Protein AF-A0A0A9GS59-F1 (afdb_monomer_lite)

Sequence (61 aa):
MIDQRRLITEGVSIPVIGNADNGYGNCMNVKRTLKGFINAGFAGMILEDQVIREIVSKENE

Secondary structure (DSSP, 8-state):
-HHHHHHHHHT-SS--EEE-TT-SSSHHHHHHHHHHHHHTT-SEEE---PPP---------

Foldseek 3Di:
DLVVLLVVQVVDPDAAEEECEQQPDDPVSVVVSVVSCVVSNHPYYDHDPDDDDDPPPPPDD

pLDDT: mean 88.3, std 14.72, range [43.69, 98.0]

InterPro domains:
  IPR015813 Pyruvate/Phosphoenolpyruvate kinase-like domain superfamily [SSF51621] (1-52)
  IPR040442 Pyruvate kinase-like domain superfamily [G3DSA:3.20.20.60] (1-60)

Organism: Arundo donax (NCBI:txid35708)

Structure (mmCIF, N/CA/C/O backbone):
data_AF-A0A0A9GS59-F1
#
_entry.id   AF-A0A0A9GS59-F1
#
loop_
_atom_site.group_PDB
_atom_site.id
_atom_site.type_symbol
_atom_site.label_atom_id
_atom_site.label_alt_id
_atom_site.label_comp_id
_atom_site.label_asym_id
_atom_site.label_entity_id
_atom_site.label_seq_id
_atom_site.pdbx_PDB_ins_code
_atom_site.Cartn_x
_atom_site.Cartn_y
_atom_site.Cartn_z
_atom_site.occupancy
_atom_site.B_iso_or_equiv
_atom_site.auth_seq_id
_atom_site.auth_comp_id
_atom_site.auth_asym_id
_atom_site.auth_atom_id
_atom_site.pdbx_PDB_model_num
ATOM 1 N N . MET A 1 1 ? 5.697 10.133 2.047 1.00 68.62 1 MET A N 1
ATOM 2 C CA . MET A 1 1 ? 4.397 9.549 1.640 1.00 68.62 1 MET A CA 1
ATOM 3 C C . MET A 1 1 ? 3.966 8.373 2.518 1.00 68.62 1 MET A C 1
ATOM 5 O O . MET A 1 1 ? 2.830 8.377 2.965 1.00 68.62 1 MET A O 1
ATOM 9 N N . ILE A 1 2 ? 4.828 7.382 2.794 1.00 77.50 2 ILE A N 1
ATOM 10 C CA . ILE A 1 2 ? 4.464 6.227 3.647 1.00 77.50 2 ILE A CA 1
ATOM 11 C C . ILE A 1 2 ? 4.107 6.637 5.089 1.00 77.50 2 ILE A C 1
ATOM 13 O O . ILE A 1 2 ? 3.129 6.131 5.626 1.00 77.50 2 ILE A O 1
ATOM 17 N N . ASP A 1 3 ? 4.815 7.601 5.681 1.00 82.31 3 ASP A N 1
ATOM 18 C CA . ASP A 1 3 ? 4.525 8.029 7.061 1.00 82.31 3 ASP A CA 1
ATOM 19 C C . ASP A 1 3 ? 3.147 8.695 7.191 1.00 82.31 3 ASP A C 1
ATOM 21 O O . ASP A 1 3 ? 2.379 8.378 8.092 1.00 82.31 3 ASP A O 1
ATOM 25 N N . GLN A 1 4 ? 2.779 9.548 6.229 1.00 84.56 4 GLN A N 1
ATOM 26 C CA . GLN A 1 4 ? 1.432 10.132 6.159 1.00 84.56 4 GLN A CA 1
ATOM 27 C C . GLN A 1 4 ? 0.357 9.059 5.963 1.00 84.56 4 GLN A C 1
ATOM 29 O O . GLN A 1 4 ? -0.694 9.104 6.591 1.00 84.56 4 GLN A O 1
ATOM 34 N N . ARG A 1 5 ? 0.641 8.073 5.108 1.00 86.88 5 ARG A N 1
ATOM 35 C CA . ARG A 1 5 ? -0.224 6.917 4.863 1.00 86.88 5 ARG A CA 1
ATOM 36 C C . ARG A 1 5 ? -0.495 6.137 6.160 1.00 86.88 5 ARG A C 1
ATOM 38 O O . ARG A 1 5 ? -1.637 5.757 6.387 1.00 86.88 5 ARG A O 1
ATOM 45 N N . ARG A 1 6 ? 0.509 5.973 7.027 1.00 93.00 6 ARG A N 1
ATOM 46 C CA . ARG A 1 6 ? 0.365 5.306 8.331 1.00 93.00 6 ARG A CA 1
ATOM 47 C C . ARG A 1 6 ? -0.533 6.072 9.306 1.00 93.00 6 ARG A C 1
ATOM 49 O O . ARG A 1 6 ? -1.359 5.473 9.977 1.00 93.00 6 ARG A O 1
ATOM 56 N N . LEU A 1 7 ? -0.418 7.399 9.344 1.00 95.62 7 LEU A N 1
ATOM 57 C CA . LEU A 1 7 ? -1.275 8.226 10.202 1.00 95.62 7 LEU A CA 1
ATOM 58 C C . LEU A 1 7 ? -2.762 8.097 9.836 1.00 95.62 7 LEU A C 1
ATOM 60 O O . LEU A 1 7 ? -3.619 8.139 10.713 1.00 95.62 7 LEU A O 1
ATOM 64 N N . ILE A 1 8 ? -3.072 7.926 8.547 1.00 95.38 8 ILE A N 1
ATOM 6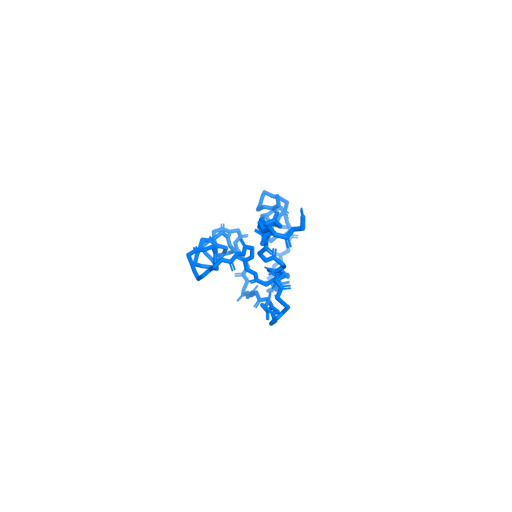5 C CA . ILE A 1 8 ? -4.452 7.747 8.078 1.00 95.38 8 ILE A CA 1
ATOM 66 C C . ILE A 1 8 ? -5.022 6.413 8.566 1.00 95.38 8 ILE A C 1
ATOM 68 O O . ILE A 1 8 ? -6.127 6.383 9.098 1.00 95.38 8 ILE A O 1
ATOM 72 N N . THR A 1 9 ? -4.282 5.318 8.391 1.00 97.25 9 THR A N 1
ATOM 73 C CA . THR A 1 9 ? -4.737 3.968 8.760 1.00 97.25 9 THR A CA 1
ATOM 74 C C . THR A 1 9 ? -4.799 3.763 10.272 1.00 97.25 9 THR A C 1
ATOM 76 O O . THR A 1 9 ? -5.678 3.051 10.739 1.00 97.25 9 THR A O 1
ATOM 79 N N . GLU A 1 10 ? -3.928 4.414 11.049 1.00 97.00 10 GLU A N 1
ATOM 80 C CA . GLU A 1 10 ? -4.000 4.424 12.519 1.00 97.00 10 GLU A CA 1
ATOM 81 C C . GLU A 1 10 ? -5.169 5.277 13.046 1.00 97.00 10 GLU A C 1
ATOM 83 O O . GLU A 1 10 ? -5.639 5.063 14.163 1.00 97.00 10 GLU A O 1
ATOM 88 N N . GLY A 1 11 ? -5.661 6.232 12.250 1.00 97.56 11 GLY A N 1
ATOM 89 C CA . GLY A 1 11 ? -6.747 7.137 12.627 1.00 97.56 11 GLY A CA 1
ATOM 90 C C . GLY A 1 11 ? -8.162 6.588 12.423 1.00 97.56 11 GLY A C 1
ATOM 91 O O . GLY A 1 11 ? -9.119 7.216 12.878 1.00 97.56 11 GLY A O 1
ATOM 92 N N . VAL A 1 12 ? -8.330 5.451 11.739 1.00 97.25 12 VAL A N 1
ATOM 93 C CA . VAL A 1 12 ? -9.649 4.888 11.406 1.00 97.25 12 VAL A CA 1
ATOM 94 C C . VAL A 1 12 ? -9.698 3.378 11.618 1.00 97.25 12 VAL A C 1
ATOM 96 O O . VAL A 1 12 ? -8.698 2.682 11.501 1.00 97.25 12 VAL A O 1
ATOM 99 N N . SER A 1 13 ? -10.890 2.847 11.891 1.00 97.38 13 SER A N 1
ATOM 100 C CA . SER A 1 13 ? -11.126 1.400 12.023 1.00 97.38 13 SER A CA 1
ATOM 101 C C . SER A 1 13 ? -11.650 0.736 10.744 1.00 97.38 13 SER A C 1
ATOM 103 O O . SER A 1 13 ? -11.828 -0.482 10.712 1.00 97.38 13 SER A O 1
ATOM 105 N N . ILE A 1 14 ? -11.927 1.520 9.698 1.00 97.69 14 ILE A N 1
ATOM 106 C CA . ILE A 1 14 ? -12.423 1.022 8.409 1.00 97.69 14 ILE A CA 1
ATOM 107 C C . ILE A 1 14 ? -11.268 0.714 7.441 1.00 97.69 14 ILE A C 1
ATOM 109 O O . ILE A 1 14 ? -10.212 1.341 7.535 1.00 97.69 14 ILE A O 1
ATOM 113 N N . PRO A 1 15 ? -11.452 -0.209 6.476 1.00 98.00 15 PRO A N 1
ATOM 114 C CA . PRO A 1 15 ? -10.446 -0.486 5.456 1.00 98.00 15 PRO A CA 1
ATOM 115 C C . PRO A 1 15 ? -10.099 0.756 4.628 1.00 98.00 15 PRO A C 1
ATOM 117 O O . PRO A 1 15 ? -10.987 1.452 4.137 1.00 98.00 15 PRO A O 1
ATOM 120 N N . VAL A 1 16 ? -8.802 0.989 4.418 1.00 97.50 16 VAL A N 1
ATOM 121 C CA . VAL A 1 16 ? -8.298 2.100 3.599 1.00 97.50 16 VAL A CA 1
ATOM 122 C C . VAL A 1 16 ? -7.629 1.554 2.340 1.00 97.50 16 VAL A C 1
ATOM 124 O O . VAL A 1 16 ? -6.765 0.677 2.412 1.00 97.50 16 VAL A O 1
ATOM 127 N N . ILE A 1 17 ? -8.016 2.094 1.185 1.00 97.50 17 ILE A N 1
ATOM 128 C CA . ILE A 1 17 ? -7.382 1.846 -0.115 1.00 97.50 17 ILE A CA 1
ATOM 129 C C . ILE A 1 17 ? -6.628 3.115 -0.512 1.00 97.50 17 ILE A C 1
ATOM 131 O O . ILE A 1 17 ? -7.170 4.213 -0.399 1.00 97.50 17 ILE A O 1
ATOM 135 N N . GLY A 1 18 ? -5.380 2.982 -0.959 1.00 95.50 18 GLY A N 1
ATOM 136 C CA . GLY A 1 18 ? -4.557 4.133 -1.340 1.00 95.50 18 GLY A CA 1
ATOM 137 C C . GLY A 1 18 ? -4.161 4.120 -2.811 1.00 95.50 18 GLY A C 1
ATOM 138 O O . GLY A 1 18 ? -4.021 3.056 -3.409 1.00 95.50 18 GLY A O 1
ATOM 139 N N . ASN A 1 19 ? -3.924 5.303 -3.376 1.00 95.38 19 ASN A N 1
ATOM 140 C CA . ASN A 1 19 ? -3.375 5.432 -4.723 1.00 95.38 19 ASN A CA 1
ATOM 141 C C . ASN A 1 19 ? -1.850 5.201 -4.705 1.00 95.38 19 ASN A C 1
ATOM 143 O O . ASN A 1 19 ? -1.136 5.878 -3.953 1.00 95.38 19 ASN A O 1
ATOM 147 N N . ALA A 1 20 ? -1.373 4.223 -5.480 1.00 95.31 20 ALA A N 1
ATOM 148 C CA . ALA A 1 20 ? 0.041 3.908 -5.683 1.00 95.31 20 ALA A CA 1
ATOM 149 C C . ALA A 1 20 ? 0.606 4.487 -6.995 1.00 95.31 20 ALA A C 1
ATOM 151 O O . ALA A 1 20 ? 1.714 4.109 -7.386 1.00 95.31 20 ALA A O 1
ATOM 152 N N . ASP A 1 21 ? -0.137 5.383 -7.647 1.00 94.44 21 ASP A N 1
ATOM 153 C CA . ASP A 1 21 ? 0.099 5.875 -9.001 1.00 94.44 21 ASP A CA 1
ATOM 154 C C . ASP A 1 21 ? 0.325 4.667 -9.927 1.00 94.44 21 ASP A C 1
ATOM 156 O O . ASP A 1 21 ? -0.399 3.674 -9.858 1.00 94.44 21 ASP A O 1
ATOM 160 N N . ASN A 1 22 ? 1.384 4.668 -10.724 1.00 93.81 22 ASN A N 1
ATOM 161 C CA . ASN A 1 22 ? 1.786 3.518 -11.534 1.00 93.81 22 ASN A CA 1
ATOM 162 C C . ASN A 1 22 ? 2.864 2.631 -10.883 1.00 93.81 22 ASN A C 1
ATOM 164 O O . ASN A 1 22 ? 3.549 1.855 -11.550 1.00 93.81 22 ASN A O 1
ATOM 168 N N . GLY A 1 23 ? 3.074 2.760 -9.571 1.00 93.44 23 GLY A N 1
ATOM 169 C CA . GLY A 1 23 ? 4.058 1.967 -8.836 1.00 93.44 23 GLY A CA 1
ATOM 170 C C . GLY A 1 23 ? 5.483 2.526 -8.843 1.00 93.44 23 GLY A C 1
ATOM 171 O O . GLY A 1 23 ? 6.392 1.847 -8.356 1.00 93.44 23 GLY A O 1
ATOM 172 N N . TYR A 1 24 ? 5.663 3.774 -9.292 1.00 91.25 24 TYR A N 1
ATOM 173 C CA . TYR A 1 24 ? 6.889 4.576 -9.153 1.00 91.25 24 TYR A CA 1
ATOM 174 C C . TYR A 1 24 ? 8.122 3.998 -9.861 1.00 91.25 24 TYR A C 1
ATOM 176 O O . TYR A 1 24 ? 9.232 4.039 -9.321 1.00 91.25 24 TYR A O 1
ATOM 184 N N . GLY A 1 25 ? 7.937 3.448 -11.061 1.00 90.00 25 GLY A N 1
ATOM 185 C CA . GLY A 1 25 ? 9.025 2.956 -11.903 1.00 90.00 25 GLY A CA 1
ATOM 186 C C . GLY A 1 25 ? 8.747 1.559 -12.438 1.00 90.00 25 GLY A C 1
ATOM 187 O O . GLY A 1 25 ? 7.684 1.297 -12.988 1.00 90.00 25 GLY A O 1
ATOM 188 N N . ASN A 1 26 ? 9.717 0.660 -12.295 1.00 91.94 26 ASN A N 1
A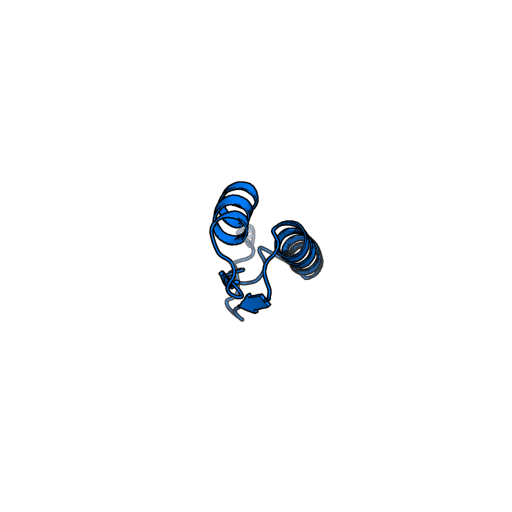TOM 189 C CA . ASN A 1 26 ? 9.616 -0.700 -12.817 1.00 91.94 26 ASN A CA 1
ATOM 190 C C . ASN A 1 26 ? 8.989 -1.672 -11.796 1.00 91.94 26 ASN A C 1
ATOM 192 O O . ASN A 1 26 ? 8.628 -1.309 -10.675 1.00 91.94 26 ASN A O 1
ATOM 196 N N . CYS A 1 27 ? 8.919 -2.957 -12.147 1.00 94.50 27 CYS A N 1
ATOM 197 C CA . CYS A 1 27 ? 8.347 -4.004 -11.295 1.00 94.50 27 CYS A CA 1
ATOM 198 C C . CYS A 1 27 ? 8.989 -4.105 -9.893 1.00 94.50 27 CYS A C 1
ATOM 200 O O . CYS A 1 27 ? 8.323 -4.489 -8.927 1.00 94.50 27 CYS A O 1
ATOM 202 N N . MET A 1 28 ? 10.270 -3.752 -9.741 1.00 96.19 28 MET A N 1
ATOM 203 C CA . MET A 1 28 ? 10.932 -3.735 -8.432 1.00 96.19 28 MET A CA 1
ATOM 204 C C . MET A 1 28 ? 10.434 -2.577 -7.566 1.00 96.19 28 MET A C 1
ATOM 206 O O . MET A 1 28 ? 10.243 -2.760 -6.358 1.00 96.19 28 MET A O 1
ATOM 210 N N . ASN A 1 29 ? 10.162 -1.418 -8.172 1.00 95.06 29 ASN A N 1
ATOM 211 C CA . ASN A 1 29 ? 9.512 -0.297 -7.501 1.00 95.06 29 ASN A CA 1
ATOM 212 C C . ASN A 1 29 ? 8.094 -0.677 -7.072 1.00 95.06 29 ASN A C 1
ATOM 214 O O . ASN A 1 29 ? 7.768 -0.502 -5.900 1.00 95.06 29 ASN A O 1
ATOM 218 N N . VAL A 1 30 ? 7.310 -1.320 -7.946 1.00 96.12 30 VAL A N 1
ATOM 219 C CA . VAL A 1 30 ? 5.964 -1.825 -7.613 1.00 96.12 30 VAL A CA 1
ATOM 220 C C . VAL A 1 30 ? 6.016 -2.738 -6.384 1.00 96.12 30 VAL A C 1
ATOM 222 O O . VAL A 1 30 ? 5.277 -2.540 -5.420 1.00 96.12 30 VAL A O 1
ATOM 225 N N . LYS A 1 31 ? 6.950 -3.699 -6.353 1.00 97.50 31 LYS A N 1
ATOM 226 C CA . LYS A 1 31 ? 7.123 -4.611 -5.211 1.00 97.50 31 LYS A CA 1
ATOM 227 C C . LYS A 1 31 ? 7.489 -3.874 -3.920 1.00 97.50 31 LYS A C 1
ATOM 229 O O . LYS A 1 31 ? 7.021 -4.250 -2.843 1.00 97.50 31 LYS A O 1
ATOM 234 N N . ARG A 1 32 ? 8.335 -2.841 -3.996 1.00 96.50 32 ARG A N 1
ATOM 235 C CA . ARG A 1 32 ? 8.696 -2.006 -2.839 1.00 96.50 32 ARG A CA 1
ATOM 236 C C . ARG A 1 32 ? 7.503 -1.176 -2.362 1.00 96.50 32 ARG A C 1
ATOM 238 O O . ARG A 1 32 ? 7.281 -1.088 -1.156 1.00 96.50 32 ARG A O 1
ATOM 245 N N . THR A 1 33 ? 6.729 -0.628 -3.292 1.00 95.75 33 THR A N 1
ATOM 246 C CA . THR A 1 33 ? 5.511 0.143 -3.030 1.00 95.75 33 THR A CA 1
ATOM 247 C C . THR A 1 33 ? 4.473 -0.718 -2.324 1.00 95.75 33 THR A C 1
ATOM 249 O O . THR A 1 33 ? 4.039 -0.350 -1.237 1.00 95.75 33 THR A O 1
ATOM 252 N N . LEU A 1 34 ? 4.187 -1.918 -2.840 1.00 96.50 34 LEU A N 1
ATOM 253 C CA . LEU A 1 34 ? 3.288 -2.887 -2.208 1.00 96.50 34 LEU A CA 1
ATOM 254 C C . LEU A 1 34 ? 3.677 -3.169 -0.747 1.00 96.50 34 LEU A C 1
ATOM 256 O O . LEU A 1 34 ? 2.840 -3.081 0.148 1.00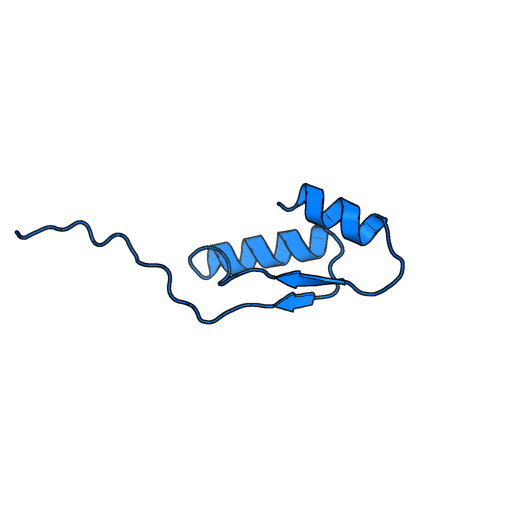 96.50 34 LEU A O 1
ATOM 260 N N . LYS A 1 35 ? 4.961 -3.451 -0.484 1.00 97.00 35 LYS A N 1
ATOM 261 C CA . LYS A 1 35 ? 5.457 -3.669 0.888 1.00 97.00 35 LYS A CA 1
ATO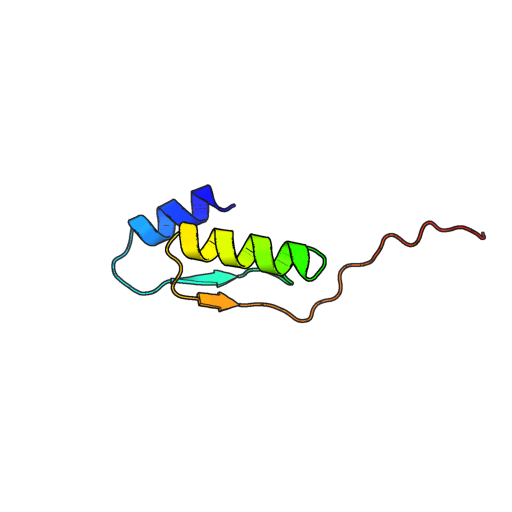M 262 C C . LYS A 1 35 ? 5.252 -2.444 1.778 1.00 97.00 35 LYS A C 1
ATOM 264 O O . LYS A 1 35 ? 4.898 -2.591 2.942 1.00 97.00 35 LYS A O 1
ATOM 269 N N . GLY A 1 36 ? 5.465 -1.246 1.237 1.00 95.88 36 GLY A N 1
ATOM 270 C CA . GLY A 1 36 ? 5.208 0.002 1.948 1.00 95.88 36 GLY A CA 1
ATOM 271 C C . GLY A 1 36 ? 3.738 0.160 2.343 1.00 95.88 36 GLY A C 1
ATOM 272 O O . GLY A 1 36 ? 3.461 0.531 3.477 1.00 95.88 36 GLY A O 1
ATOM 273 N N . PHE A 1 37 ? 2.805 -0.162 1.443 1.00 97.06 37 PHE A N 1
ATOM 274 C CA . PHE A 1 37 ? 1.365 -0.096 1.715 1.00 97.06 37 PHE A CA 1
ATOM 275 C C . PHE A 1 37 ? 0.927 -1.097 2.786 1.00 97.06 37 PHE A C 1
ATOM 277 O O . PHE A 1 37 ? 0.218 -0.713 3.714 1.00 97.06 37 PHE A O 1
ATOM 284 N N . ILE A 1 38 ? 1.407 -2.342 2.701 1.00 96.31 38 ILE A N 1
ATOM 285 C CA . ILE A 1 38 ? 1.146 -3.373 3.717 1.00 96.31 38 ILE A CA 1
ATOM 286 C C . ILE A 1 38 ? 1.654 -2.905 5.085 1.00 96.31 38 ILE A C 1
ATOM 288 O O . ILE A 1 38 ? 0.910 -2.921 6.060 1.00 96.31 38 ILE A O 1
ATOM 292 N N . ASN A 1 39 ? 2.899 -2.425 5.153 1.00 96.44 39 ASN A N 1
ATOM 293 C CA . ASN A 1 39 ? 3.496 -1.961 6.408 1.00 96.44 39 ASN A CA 1
ATOM 294 C C . ASN A 1 39 ? 2.790 -0.725 6.984 1.00 96.44 39 ASN A C 1
ATOM 296 O O . ASN A 1 39 ? 2.793 -0.525 8.197 1.00 96.44 39 ASN A O 1
ATOM 300 N N . ALA A 1 40 ? 2.197 0.104 6.124 1.00 96.56 40 ALA A N 1
ATOM 301 C CA . ALA A 1 40 ? 1.395 1.249 6.527 1.00 96.56 40 ALA A CA 1
ATOM 302 C C . ALA A 1 40 ? -0.042 0.871 6.919 1.00 96.56 40 ALA A C 1
ATOM 304 O O . ALA A 1 40 ? -0.775 1.760 7.317 1.00 96.56 40 ALA A O 1
ATOM 305 N N . GLY A 1 41 ? -0.468 -0.393 6.822 1.00 96.75 41 GLY A N 1
ATOM 306 C CA . GLY A 1 41 ? -1.802 -0.833 7.250 1.00 96.75 41 GLY A CA 1
ATOM 307 C C . GLY A 1 41 ? -2.918 -0.642 6.217 1.00 96.75 41 GLY A C 1
ATOM 308 O O . GLY A 1 41 ? -4.091 -0.649 6.581 1.00 96.75 41 GLY A O 1
ATOM 309 N N . PHE A 1 42 ? -2.588 -0.455 4.936 1.00 97.88 42 PHE A N 1
ATOM 310 C CA . PHE A 1 42 ? -3.602 -0.370 3.880 1.00 97.88 42 PHE A CA 1
ATOM 311 C C . PHE A 1 42 ? -4.230 -1.737 3.609 1.00 97.88 42 PHE A C 1
ATOM 313 O O . PHE A 1 42 ? -3.536 -2.751 3.547 1.00 97.88 42 PHE A O 1
ATOM 320 N N . ALA A 1 43 ? -5.538 -1.745 3.359 1.00 97.88 43 ALA A N 1
ATOM 321 C CA . ALA A 1 43 ? -6.263 -2.936 2.925 1.00 97.88 43 ALA A CA 1
ATOM 322 C C . ALA A 1 43 ? -6.068 -3.223 1.426 1.00 97.88 43 ALA A C 1
ATOM 324 O O . ALA A 1 43 ? -6.234 -4.356 0.981 1.00 97.88 43 ALA A O 1
ATOM 325 N N . GLY A 1 44 ? -5.706 -2.203 0.643 1.00 97.31 44 GLY A N 1
ATOM 326 C CA . GLY A 1 44 ? -5.436 -2.342 -0.782 1.00 97.31 44 GLY A CA 1
ATOM 327 C C . GLY A 1 44 ? -4.737 -1.128 -1.382 1.00 97.31 44 GLY A C 1
ATOM 328 O O . GLY A 1 44 ? -4.600 -0.078 -0.746 1.00 97.31 44 GLY A O 1
ATOM 329 N N . MET A 1 45 ? -4.309 -1.277 -2.634 1.00 96.44 45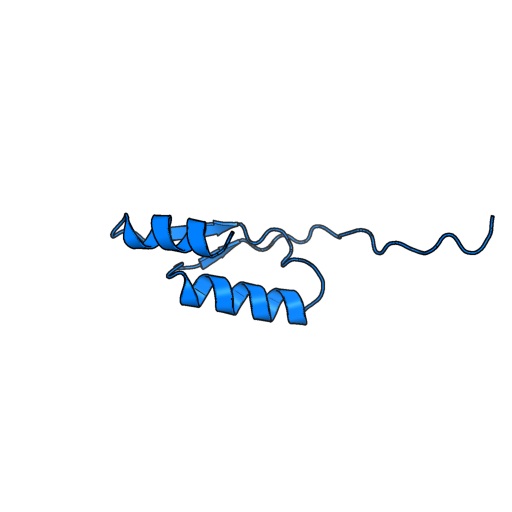 MET A N 1
ATOM 330 C CA . MET A 1 45 ? -3.761 -0.187 -3.433 1.00 96.44 45 MET A CA 1
ATOM 331 C C . MET A 1 45 ? -4.379 -0.175 -4.830 1.00 96.44 45 MET A C 1
ATOM 333 O O . MET A 1 45 ? -4.666 -1.234 -5.387 1.00 96.44 45 MET A O 1
ATOM 337 N N . ILE A 1 46 ? -4.552 1.019 -5.384 1.00 97.50 46 ILE A N 1
ATOM 338 C CA . ILE A 1 46 ? -4.895 1.231 -6.790 1.00 97.50 46 ILE A CA 1
ATOM 339 C C . ILE A 1 46 ? -3.583 1.432 -7.543 1.00 97.50 46 ILE A C 1
ATOM 341 O O . ILE A 1 46 ? -2.757 2.240 -7.117 1.00 97.50 46 ILE A O 1
ATOM 345 N N . LEU A 1 47 ? -3.393 0.663 -8.612 1.00 96.56 47 LEU A N 1
ATOM 346 C CA . LEU A 1 47 ? -2.249 0.753 -9.510 1.00 96.56 47 LEU A CA 1
ATOM 347 C C . LEU A 1 47 ? -2.753 1.133 -10.902 1.00 96.56 47 LEU A C 1
ATOM 349 O O . LEU A 1 47 ? -3.671 0.496 -11.417 1.00 96.56 47 LEU A O 1
ATOM 353 N N . GLU A 1 48 ? -2.144 2.154 -11.484 1.00 96.38 48 GLU A N 1
ATOM 354 C CA . GLU A 1 48 ? -2.504 2.716 -12.782 1.00 96.38 48 GLU A CA 1
ATOM 355 C C . GLU A 1 48 ? -1.555 2.208 -13.880 1.00 96.38 48 GLU A C 1
ATOM 357 O O . GLU A 1 48 ? -0.385 1.912 -13.631 1.00 96.38 48 GLU A O 1
ATOM 362 N N . ASP A 1 49 ? -2.049 2.115 -15.113 1.00 94.12 49 ASP A N 1
ATOM 363 C CA . ASP A 1 49 ? -1.296 1.679 -16.299 1.00 94.12 49 ASP A CA 1
ATOM 364 C C . ASP A 1 49 ? -0.543 2.828 -17.000 1.00 94.12 49 ASP A C 1
ATOM 366 O O . ASP A 1 49 ? 0.098 2.637 -18.037 1.00 94.12 49 ASP A O 1
ATOM 370 N N . GLN A 1 50 ? -0.585 4.026 -16.414 1.00 92.38 50 GLN A N 1
ATOM 371 C CA . GLN A 1 50 ? 0.103 5.213 -16.899 1.00 92.38 50 GLN A CA 1
ATOM 372 C C . GLN A 1 50 ? 1.612 4.969 -17.062 1.00 92.38 50 GLN A C 1
ATOM 374 O O . GLN A 1 50 ? 2.326 4.604 -16.129 1.00 92.38 50 GLN A O 1
ATOM 379 N N . VAL A 1 51 ? 2.134 5.265 -18.253 1.00 88.19 51 VAL A N 1
ATOM 380 C CA . VAL A 1 51 ? 3.563 5.145 -18.575 1.00 88.19 51 VAL A CA 1
ATOM 381 C C . VAL A 1 51 ? 4.317 6.390 -18.101 1.00 88.19 51 VAL A C 1
ATOM 383 O O . VAL A 1 51 ? 3.939 7.517 -18.435 1.00 88.19 51 VAL A O 1
ATOM 386 N N . ILE A 1 52 ? 5.394 6.221 -17.322 1.00 80.12 52 ILE A N 1
ATOM 387 C CA . ILE A 1 52 ? 6.357 7.312 -17.078 1.00 80.12 52 ILE A CA 1
ATOM 388 C C . ILE A 1 52 ? 7.266 7.390 -18.291 1.00 80.12 52 ILE A C 1
ATOM 390 O O . ILE A 1 52 ? 7.725 6.365 -18.788 1.00 80.12 52 ILE A O 1
ATOM 394 N N . ARG A 1 53 ? 7.567 8.605 -18.748 1.00 71.69 53 ARG A N 1
ATOM 395 C CA . ARG A 1 53 ? 8.635 8.794 -19.727 1.00 71.69 53 ARG A CA 1
ATOM 396 C C . ARG A 1 53 ? 9.934 8.275 -19.112 1.00 71.69 53 ARG A C 1
ATOM 398 O O . ARG A 1 53 ? 10.418 8.855 -18.141 1.00 71.69 53 ARG A O 1
ATOM 405 N N . GLU A 1 54 ? 10.516 7.226 -19.687 1.00 59.69 54 GLU A N 1
ATOM 406 C CA . GLU A 1 54 ? 11.966 7.101 -19.606 1.00 59.69 54 GLU A CA 1
ATOM 407 C C . GLU A 1 54 ? 12.525 8.389 -20.203 1.00 59.69 54 GLU A C 1
ATOM 409 O O . GLU A 1 54 ? 12.095 8.830 -21.275 1.00 59.69 54 GLU A O 1
ATOM 414 N N . ILE A 1 55 ? 13.424 9.050 -19.475 1.00 60.56 55 ILE A N 1
ATOM 415 C CA . ILE A 1 55 ? 14.247 10.083 -20.087 1.00 60.56 55 ILE A CA 1
ATOM 416 C C . ILE A 1 55 ? 15.087 9.328 -21.108 1.00 60.56 55 ILE A C 1
ATOM 418 O O . ILE A 1 55 ? 16.131 8.773 -20.780 1.00 60.56 55 ILE A O 1
ATOM 422 N N . VAL A 1 56 ? 14.595 9.265 -22.341 1.00 60.16 56 VAL A N 1
ATOM 423 C CA . VAL A 1 56 ? 15.441 8.979 -23.482 1.00 60.16 56 VAL A CA 1
ATOM 424 C C . VAL A 1 56 ? 16.397 10.158 -23.494 1.00 60.16 56 VAL A C 1
ATOM 426 O O . VAL A 1 56 ? 15.982 11.296 -23.738 1.00 60.16 56 VAL A O 1
ATOM 429 N N . SER A 1 57 ? 17.651 9.917 -23.114 1.00 56.41 57 SER A N 1
ATOM 430 C CA . SER A 1 57 ? 18.734 10.824 -23.459 1.00 56.41 57 SER A CA 1
ATOM 431 C C . SER A 1 57 ? 18.546 11.119 -24.937 1.00 56.41 57 SER A C 1
ATOM 433 O O . SER A 1 57 ? 18.579 10.195 -25.749 1.00 56.41 57 SER A O 1
ATOM 435 N N . LYS A 1 58 ? 18.243 12.375 -25.276 1.00 54.75 58 LYS A N 1
ATOM 436 C CA . LYS A 1 58 ? 18.311 12.848 -26.653 1.00 54.75 58 LYS A CA 1
ATOM 437 C C . LYS A 1 58 ? 19.771 12.710 -27.093 1.00 54.75 58 LYS A C 1
ATOM 439 O O . LYS A 1 58 ? 20.529 13.667 -27.033 1.00 54.75 58 LYS A O 1
ATOM 444 N N . GL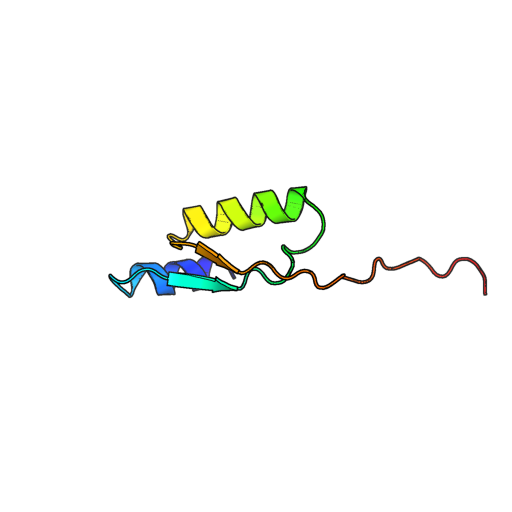U A 1 59 ? 20.189 11.503 -27.440 1.00 54.16 59 GLU A N 1
ATOM 445 C CA . GLU A 1 59 ? 21.307 11.295 -28.337 1.00 54.16 59 GLU A CA 1
ATOM 446 C C . GLU A 1 59 ? 20.709 11.352 -29.740 1.00 54.16 59 GLU A C 1
ATOM 448 O O . GLU A 1 59 ? 19.824 10.563 -30.073 1.00 54.16 59 GLU A O 1
ATOM 453 N N . ASN A 1 60 ? 21.198 12.313 -30.525 1.00 44.34 60 ASN A N 1
ATOM 454 C CA . ASN A 1 60 ? 20.862 12.613 -31.920 1.00 44.34 60 ASN A CA 1
ATOM 455 C C . ASN A 1 60 ? 19.741 13.642 -32.138 1.00 44.34 60 ASN A C 1
ATOM 457 O O . ASN A 1 60 ? 18.712 13.341 -32.739 1.00 44.34 60 ASN A O 1
ATOM 461 N N . GLU A 1 61 ? 20.003 14.880 -31.715 1.00 43.69 61 GLU A N 1
ATOM 462 C CA . GLU A 1 61 ? 19.965 16.053 -32.612 1.00 43.69 61 GLU A CA 1
ATOM 463 C C . GLU A 1 61 ? 21.246 16.870 -32.413 1.00 43.69 61 GLU A C 1
ATOM 465 O O . GLU A 1 61 ? 21.626 17.070 -31.235 1.00 43.69 61 GLU A O 1
#

Radius of gyration: 15.05 Å; chains: 1; bounding box: 34×21×45 Å